Protein AF-A0A976HLB3-F1 (afdb_monomer_lite)

Secondary structure (DSSP, 8-state):
-EEEEEEEE-SSSEEEEEEE-------SPPPEEETTEEE----

Foldseek 3Di:
DWDFDDWDDDDVDIDTDTDDPDDDDDDDWDWDDDPRDIDGDDD

Sequence (43 aa):
DCRRHAVHEGGDHLIIVGYVLRLTLEEGEPLVFAKGRFGRFNG

pLDDT: mean 96.04, std 5.26, range [66.31, 98.75]

Structure (mmCIF, N/CA/C/O backbone):
data_AF-A0A976HLB3-F1
#
_entry.id   AF-A0A976HLB3-F1
#
loop_
_atom_site.group_PDB
_atom_site.id
_atom_site.type_symbol
_atom_site.label_atom_id
_atom_site.label_alt_id
_atom_site.label_comp_id
_atom_site.label_asym_id
_atom_site.label_entity_id
_atom_site.label_seq_id
_atom_site.pdbx_PDB_ins_code
_atom_site.Cartn_x
_atom_site.Cartn_y
_atom_site.Cartn_z
_atom_site.occupancy
_atom_site.B_iso_or_equiv
_atom_site.auth_seq_id
_atom_site.auth_comp_id
_atom_site.auth_asym_id
_atom_site.auth_atom_id
_atom_site.pdbx_PDB_model_num
ATOM 1 N N . ASP A 1 1 ? -9.999 -1.297 -6.390 1.00 97.12 1 ASP A N 1
ATOM 2 C CA . ASP A 1 1 ? -9.455 -1.914 -7.622 1.00 97.12 1 ASP A CA 1
ATOM 3 C C . ASP A 1 1 ? -8.297 -1.113 -8.187 1.00 97.12 1 ASP A C 1
ATOM 5 O O . ASP A 1 1 ? -8.395 0.110 -8.273 1.00 97.12 1 ASP A O 1
ATOM 9 N N . CYS A 1 2 ? -7.233 -1.797 -8.619 1.00 98.44 2 CYS A N 1
ATOM 10 C CA . CYS A 1 2 ? -6.053 -1.189 -9.241 1.00 98.44 2 CYS A CA 1
ATOM 11 C C . CYS A 1 2 ? -5.593 -2.005 -10.459 1.00 98.44 2 CYS A C 1
ATOM 13 O O . CYS A 1 2 ? -5.655 -3.235 -10.442 1.00 98.44 2 CYS A O 1
ATOM 15 N N . ARG A 1 3 ? -5.062 -1.332 -11.487 1.00 98.56 3 ARG A N 1
ATOM 16 C CA . ARG 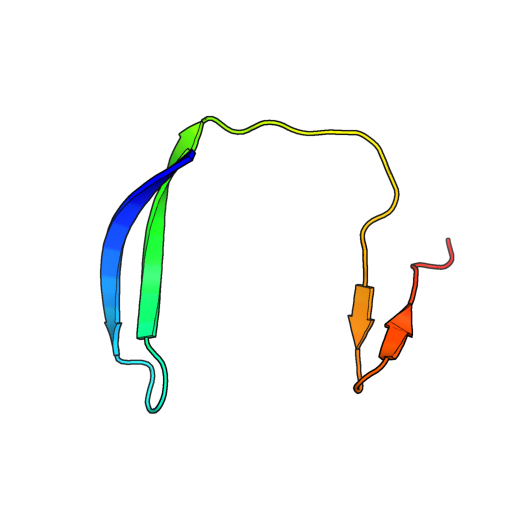A 1 3 ? -4.314 -1.963 -12.590 1.00 98.56 3 ARG A CA 1
ATOM 17 C C . ARG A 1 3 ? -2.816 -1.806 -12.350 1.00 98.56 3 ARG A C 1
ATOM 19 O O . ARG A 1 3 ? -2.365 -0.709 -12.032 1.00 98.56 3 ARG A O 1
ATOM 26 N N . ARG A 1 4 ? -2.027 -2.864 -12.562 1.00 98.31 4 ARG A N 1
ATOM 27 C CA . ARG A 1 4 ? -0.558 -2.787 -12.497 1.00 98.31 4 ARG A CA 1
ATOM 28 C C . ARG A 1 4 ? -0.031 -1.805 -13.550 1.00 98.31 4 ARG A C 1
ATOM 30 O O . ARG A 1 4 ? -0.300 -1.978 -14.737 1.00 98.31 4 ARG A O 1
ATOM 37 N N . HIS A 1 5 ? 0.696 -0.789 -13.100 1.00 98.62 5 HIS A N 1
ATOM 38 C CA . HIS A 1 5 ? 1.284 0.259 -13.931 1.00 98.62 5 HIS A CA 1
ATOM 39 C C . HIS A 1 5 ? 2.767 -0.009 -14.210 1.00 98.62 5 HIS A C 1
ATOM 41 O O . HIS A 1 5 ? 3.177 0.028 -15.366 1.00 98.62 5 HIS A O 1
ATOM 47 N N . ALA A 1 6 ? 3.544 -0.335 -13.176 1.00 98.56 6 ALA A N 1
ATOM 48 C CA . ALA A 1 6 ? 4.967 -0.640 -13.293 1.00 98.56 6 ALA A CA 1
ATOM 49 C C . ALA A 1 6 ? 5.422 -1.608 -12.192 1.00 98.56 6 ALA A C 1
ATOM 51 O O . ALA A 1 6 ? 4.727 -1.804 -11.191 1.00 98.56 6 ALA A O 1
ATOM 52 N N . VAL A 1 7 ? 6.586 -2.221 -12.402 1.00 98.56 7 VAL A N 1
ATOM 53 C CA . VAL A 1 7 ? 7.302 -3.028 -11.408 1.00 98.56 7 VAL A CA 1
ATOM 54 C C . VAL A 1 7 ? 8.757 -2.578 -11.418 1.00 98.56 7 VAL A C 1
ATOM 56 O O . VAL A 1 7 ? 9.345 -2.455 -12.493 1.00 98.56 7 VAL A O 1
ATOM 59 N N . HIS A 1 8 ? 9.313 -2.325 -10.238 1.00 98.50 8 HIS A N 1
ATOM 60 C CA . HIS A 1 8 ? 10.708 -1.940 -10.052 1.00 98.50 8 HIS A CA 1
ATOM 61 C C . HIS A 1 8 ? 11.386 -2.896 -9.069 1.00 98.50 8 HIS A C 1
ATOM 63 O O . HIS A 1 8 ? 10.760 -3.339 -8.105 1.00 98.50 8 HIS A O 1
AT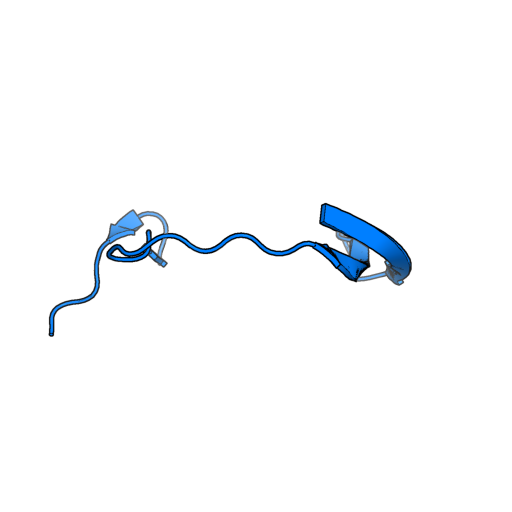OM 69 N N . GLU A 1 9 ? 12.664 -3.183 -9.298 1.00 98.25 9 GLU A N 1
ATOM 70 C CA . GLU A 1 9 ? 13.493 -3.943 -8.361 1.00 98.25 9 GLU A CA 1
ATOM 71 C C . GLU A 1 9 ? 13.704 -3.147 -7.063 1.00 98.25 9 GLU A C 1
ATOM 73 O O . GLU A 1 9 ? 13.963 -1.942 -7.097 1.00 98.25 9 GLU A O 1
ATOM 78 N N . GLY A 1 10 ? 13.597 -3.823 -5.919 1.00 97.25 10 GLY A N 1
ATOM 79 C CA . GLY A 1 10 ? 13.756 -3.262 -4.573 1.00 97.25 10 GLY A CA 1
ATOM 80 C C . GLY A 1 10 ? 14.706 -4.085 -3.701 1.00 97.25 10 GLY A C 1
ATOM 81 O O . GLY A 1 10 ? 14.532 -4.134 -2.488 1.00 97.25 10 GLY A O 1
ATOM 82 N N . GLY A 1 11 ? 15.682 -4.762 -4.314 1.00 97.25 11 GLY A N 1
ATOM 83 C CA . GLY A 1 11 ? 16.574 -5.699 -3.633 1.00 97.25 11 GLY A CA 1
ATOM 84 C C . GLY A 1 11 ? 15.966 -7.097 -3.584 1.00 97.25 11 GLY A C 1
ATOM 85 O O . GLY A 1 11 ? 15.789 -7.729 -4.618 1.00 97.25 11 GLY A O 1
ATOM 86 N N . ASP A 1 12 ? 15.644 -7.579 -2.390 1.00 98.31 12 ASP A N 1
ATOM 87 C CA . ASP A 1 12 ? 14.976 -8.870 -2.175 1.00 98.31 12 ASP A CA 1
ATOM 88 C C . ASP A 1 12 ? 13.447 -8.811 -2.379 1.00 98.31 12 ASP A C 1
ATOM 90 O O . ASP A 1 12 ? 12.761 -9.826 -2.256 1.00 98.31 12 ASP A O 1
ATOM 94 N N . HIS A 1 13 ? 12.912 -7.633 -2.715 1.00 98.38 13 HIS A N 1
ATOM 95 C CA . HIS A 1 13 ? 11.496 -7.391 -2.978 1.00 98.38 13 HIS A CA 1
ATOM 96 C C . HIS A 1 13 ? 11.278 -6.634 -4.293 1.00 98.38 13 HIS A C 1
ATOM 98 O O . HIS A 1 13 ? 12.188 -6.031 -4.858 1.00 98.38 13 HIS A O 1
ATOM 104 N N . LEU A 1 14 ? 10.022 -6.616 -4.744 1.00 98.38 14 LEU A N 1
ATOM 105 C CA . LEU A 1 14 ? 9.562 -5.809 -5.872 1.00 98.38 14 LEU A CA 1
ATOM 106 C C . LEU A 1 14 ? 8.701 -4.647 -5.381 1.00 98.38 14 LEU A C 1
ATOM 108 O O . LEU A 1 14 ? 7.782 -4.834 -4.580 1.00 98.38 14 LEU A O 1
ATOM 112 N N . ILE A 1 15 ? 8.933 -3.459 -5.931 1.00 98.38 15 ILE A N 1
ATOM 113 C CA . ILE A 1 15 ? 8.028 -2.319 -5.783 1.00 98.38 15 ILE A CA 1
ATOM 114 C C . ILE A 1 15 ? 7.008 -2.387 -6.919 1.00 98.38 15 ILE A C 1
ATOM 116 O O . ILE A 1 15 ? 7.352 -2.243 -8.093 1.00 98.38 15 ILE A O 1
ATOM 120 N N . ILE A 1 16 ? 5.738 -2.595 -6.573 1.00 98.44 16 ILE A N 1
ATOM 121 C CA . ILE A 1 16 ? 4.638 -2.672 -7.538 1.00 98.44 16 ILE A CA 1
ATOM 122 C C . ILE A 1 16 ? 3.870 -1.352 -7.519 1.00 98.44 16 ILE A C 1
ATOM 124 O O . ILE A 1 16 ? 3.261 -0.992 -6.513 1.00 98.44 16 ILE A O 1
ATOM 128 N N . VAL A 1 17 ? 3.850 -0.649 -8.650 1.00 98.50 17 VAL A N 1
ATOM 129 C CA . VAL A 1 17 ? 3.089 0.595 -8.810 1.00 98.50 17 VAL A CA 1
ATOM 130 C C . VAL A 1 17 ? 1.744 0.276 -9.456 1.00 98.50 17 VAL A C 1
ATOM 132 O O . VAL A 1 17 ? 1.692 -0.332 -10.530 1.00 98.50 17 VAL A O 1
ATOM 135 N N . GLY A 1 18 ? 0.648 0.682 -8.814 1.00 98.56 18 GLY A N 1
ATOM 136 C CA . GLY A 1 18 ? -0.720 0.485 -9.298 1.00 98.56 18 GLY A CA 1
ATOM 137 C C . GLY A 1 18 ? -1.412 1.799 -9.665 1.00 98.56 18 GLY A C 1
ATOM 138 O O . GLY A 1 18 ? -1.319 2.776 -8.932 1.00 98.56 18 GLY A O 1
ATOM 139 N N . TYR A 1 19 ? -2.145 1.806 -10.778 1.00 98.44 19 TYR A N 1
ATOM 140 C CA . TYR A 1 19 ? -3.082 2.871 -11.138 1.00 98.44 19 TYR A CA 1
ATOM 141 C C . TYR A 1 19 ? -4.469 2.533 -10.578 1.00 98.44 19 TYR A C 1
ATOM 143 O O . TYR A 1 19 ? -5.044 1.498 -10.934 1.00 98.44 19 TYR A O 1
ATOM 151 N N . VAL A 1 20 ? -4.988 3.377 -9.683 1.00 98.38 20 VAL A N 1
ATOM 152 C CA . VAL A 1 20 ? -6.272 3.155 -9.002 1.00 98.38 20 VAL A CA 1
ATOM 153 C C . VAL A 1 20 ? -7.423 3.319 -9.992 1.00 98.38 20 VAL A C 1
ATOM 155 O O . VAL A 1 20 ? -7.538 4.346 -10.654 1.00 98.38 20 VAL A O 1
ATOM 158 N N . LEU A 1 21 ? -8.281 2.304 -10.084 1.00 98.75 21 LEU A N 1
ATOM 159 C CA . LEU A 1 21 ? -9.485 2.323 -10.922 1.00 98.75 21 LEU A CA 1
ATOM 160 C C . LEU A 1 21 ? -10.741 2.625 -10.104 1.00 98.75 21 LEU A C 1
ATOM 162 O O . LEU A 1 21 ? -11.665 3.269 -10.592 1.00 98.75 21 LEU A O 1
ATOM 166 N N . ARG A 1 22 ? -10.783 2.134 -8.861 1.00 98.56 22 ARG A N 1
ATOM 167 C CA . ARG A 1 22 ? -11.925 2.283 -7.956 1.00 98.56 22 ARG A CA 1
ATOM 168 C C . ARG A 1 22 ? -11.463 2.244 -6.505 1.00 98.56 22 ARG A C 1
ATOM 170 O O . ARG A 1 22 ? -10.620 1.416 -6.158 1.00 98.56 22 ARG A O 1
ATOM 177 N N . LEU A 1 23 ? -12.070 3.081 -5.670 1.00 97.88 23 LEU A N 1
ATOM 178 C CA . LEU A 1 23 ? -11.865 3.136 -4.225 1.00 97.88 23 LEU A CA 1
ATOM 179 C C . LEU A 1 23 ? -13.208 2.957 -3.505 1.00 97.88 23 LEU A C 1
ATOM 181 O O . LEU A 1 23 ? -14.232 3.467 -3.960 1.00 97.88 23 LEU A O 1
ATOM 185 N N . THR A 1 24 ? -13.181 2.256 -2.376 1.00 97.62 24 THR A N 1
ATOM 186 C CA . THR A 1 24 ? -14.273 2.196 -1.400 1.00 97.62 24 THR A CA 1
ATOM 187 C C . THR A 1 24 ? -13.678 2.511 -0.035 1.00 97.62 24 THR A C 1
ATOM 189 O O . THR A 1 24 ? -12.552 2.102 0.245 1.00 97.62 24 THR A O 1
ATOM 192 N N . LEU A 1 25 ? -14.403 3.285 0.765 1.00 97.06 25 LEU A N 1
ATOM 193 C CA . LEU A 1 25 ? -13.994 3.738 2.090 1.00 97.06 25 LEU A CA 1
ATOM 194 C C . LEU A 1 25 ? -15.088 3.363 3.085 1.00 97.06 25 LEU A C 1
ATOM 196 O O . LEU A 1 25 ? -16.271 3.440 2.752 1.00 97.06 25 LEU A O 1
ATOM 200 N N . GLU A 1 26 ? -14.672 2.989 4.286 1.00 95.56 26 GLU A N 1
ATOM 201 C CA . GLU A 1 26 ? -15.544 2.725 5.426 1.00 95.56 26 GLU A CA 1
ATOM 202 C C . GLU A 1 26 ? -15.010 3.499 6.633 1.00 95.56 26 GLU A C 1
ATOM 204 O O . GLU A 1 26 ? -13.804 3.725 6.750 1.00 95.56 26 GLU A O 1
ATOM 209 N N . GLU A 1 27 ? -15.918 3.926 7.506 1.00 94.31 27 GLU A N 1
ATOM 210 C CA . GLU A 1 27 ? -15.574 4.584 8.767 1.00 94.31 27 GLU A CA 1
ATOM 211 C C . GLU A 1 27 ? -15.027 3.561 9.773 1.00 94.31 27 GLU A C 1
ATOM 213 O O .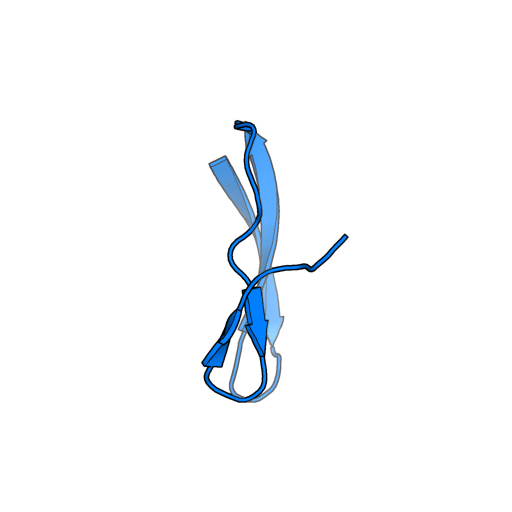 GLU A 1 27 ? -15.485 2.417 9.824 1.00 94.31 27 GLU A O 1
ATOM 218 N N . GLY A 1 28 ? -14.084 3.977 10.619 1.00 92.25 28 GLY A N 1
ATOM 219 C CA . GLY A 1 28 ? -13.551 3.141 11.694 1.00 92.25 28 GLY A CA 1
ATOM 220 C C . GLY A 1 28 ? -12.102 3.452 12.052 1.00 92.25 28 GLY A C 1
ATOM 221 O O . GLY A 1 28 ? -11.361 4.065 11.286 1.00 92.25 28 GLY A O 1
ATOM 222 N N . GLU A 1 29 ? -11.692 2.999 13.237 1.00 93.38 29 GLU A N 1
ATOM 223 C CA . GLU A 1 29 ? -10.299 3.095 13.672 1.00 93.38 29 GLU A CA 1
ATOM 224 C C . GLU A 1 29 ? -9.405 2.150 12.846 1.00 93.38 29 GLU A C 1
ATOM 226 O O . GLU A 1 29 ? -9.775 0.992 12.620 1.00 93.38 29 GLU A O 1
ATOM 231 N N . PRO A 1 30 ? -8.208 2.585 12.413 1.00 93.81 30 PRO A N 1
ATOM 232 C CA . PRO A 1 30 ? -7.315 1.752 11.618 1.00 93.81 30 PRO A CA 1
ATOM 233 C C . PRO A 1 30 ? -6.661 0.646 12.459 1.00 93.81 30 PRO A C 1
ATOM 235 O O . PRO A 1 30 ? -6.312 0.834 13.627 1.00 93.81 30 PRO A O 1
ATOM 238 N N . LEU A 1 31 ? -6.384 -0.497 11.829 1.00 94.38 31 LEU A N 1
ATOM 239 C CA . LEU A 1 31 ? -5.502 -1.514 12.401 1.00 94.38 31 LEU A CA 1
ATOM 240 C C . LEU A 1 31 ? -4.047 -1.025 12.360 1.00 94.38 31 LEU A C 1
ATOM 242 O O . LEU A 1 31 ? -3.519 -0.732 11.287 1.00 94.38 31 LEU A O 1
ATOM 246 N N . VAL A 1 32 ? -3.371 -0.994 13.511 1.00 96.44 32 VAL A N 1
ATOM 247 C CA . VAL A 1 32 ? -1.958 -0.593 13.608 1.00 96.44 32 VAL A CA 1
ATOM 248 C C . VAL A 1 32 ? -1.076 -1.802 13.923 1.00 96.44 32 VAL A C 1
ATOM 250 O O . VAL A 1 32 ? -1.397 -2.595 14.809 1.00 96.44 32 VAL A O 1
ATOM 253 N N . PHE A 1 33 ? 0.070 -1.912 13.243 1.00 96.62 33 PHE A N 1
ATOM 254 C CA . PHE A 1 33 ? 1.115 -2.896 13.541 1.00 96.62 33 PHE A CA 1
ATOM 255 C C . PHE A 1 33 ? 2.474 -2.214 13.719 1.00 96.62 33 PHE A C 1
ATOM 257 O O . PHE A 1 33 ? 2.970 -1.547 12.812 1.00 96.62 33 PHE A O 1
ATOM 264 N N . ALA A 1 34 ? 3.089 -2.391 14.888 1.00 96.44 34 ALA A N 1
ATOM 265 C CA . ALA A 1 34 ? 4.400 -1.828 15.197 1.00 96.44 34 ALA A CA 1
ATOM 266 C C . ALA A 1 34 ? 5.177 -2.746 16.147 1.00 96.44 34 ALA A C 1
ATOM 268 O O . ALA A 1 34 ? 4.617 -3.307 17.088 1.00 96.44 34 ALA A O 1
ATOM 269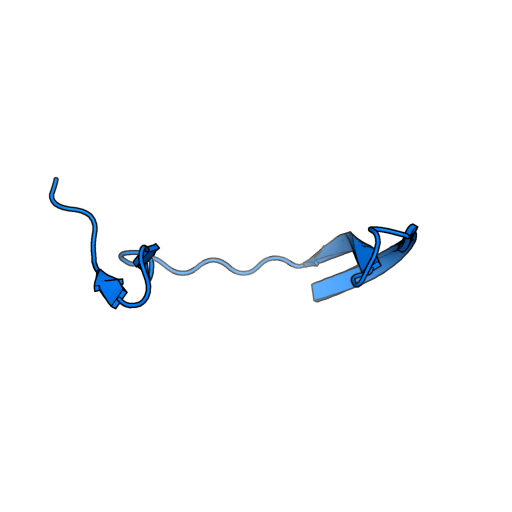 N N . LYS A 1 35 ? 6.490 -2.889 15.915 1.00 96.25 35 LYS A N 1
ATOM 270 C CA . LYS A 1 35 ? 7.401 -3.697 16.754 1.00 96.25 35 LYS A CA 1
ATOM 271 C C . LYS A 1 35 ? 6.886 -5.125 17.024 1.00 96.25 35 LYS A C 1
ATOM 273 O O . LYS A 1 35 ? 7.009 -5.636 18.135 1.00 96.25 35 LYS A O 1
ATOM 278 N N . GLY A 1 36 ? 6.286 -5.759 16.015 1.00 97.62 36 GLY A N 1
ATOM 279 C CA . GLY A 1 36 ? 5.780 -7.129 16.124 1.00 97.62 36 GLY A CA 1
ATOM 280 C C . GLY A 1 36 ? 4.451 -7.275 16.874 1.00 97.62 36 GLY A C 1
ATOM 281 O O . GLY A 1 36 ? 4.106 -8.389 17.257 1.00 97.62 36 GLY A O 1
ATOM 282 N N . ARG A 1 37 ? 3.721 -6.182 17.141 1.00 97.50 37 ARG A N 1
ATOM 283 C CA . ARG A 1 37 ? 2.470 -6.202 17.915 1.00 97.50 37 ARG A CA 1
ATOM 284 C C . ARG A 1 37 ? 1.375 -5.376 17.249 1.00 97.50 37 ARG A C 1
ATOM 286 O O . ARG A 1 37 ? 1.655 -4.351 16.628 1.00 97.50 37 ARG A O 1
ATOM 293 N N . PHE A 1 38 ? 0.131 -5.814 17.435 1.00 97.31 38 PHE A N 1
ATOM 294 C CA . PHE A 1 38 ? -1.054 -5.033 17.087 1.00 97.31 38 PHE A CA 1
ATOM 295 C C . PHE A 1 38 ? -1.324 -3.952 18.134 1.00 97.31 38 PHE A C 1
ATOM 297 O O . PHE A 1 38 ? -1.083 -4.156 19.327 1.00 97.31 38 PHE A O 1
ATOM 304 N N . GLY A 1 39 ? -1.833 -2.810 17.682 1.00 94.44 39 GLY A N 1
ATOM 305 C CA . GLY A 1 39 ? -2.173 -1.679 18.535 1.00 94.44 39 GLY A CA 1
ATOM 306 C C . GLY A 1 39 ? -3.297 -0.824 17.959 1.00 94.44 39 GLY A C 1
ATOM 307 O O . GLY A 1 39 ? -3.900 -1.161 16.941 1.00 94.44 39 GLY A O 1
ATOM 308 N N . ARG A 1 40 ? -3.548 0.294 18.639 1.00 95.00 40 ARG A N 1
ATOM 309 C CA . ARG A 1 40 ? -4.503 1.342 18.266 1.00 95.00 40 ARG A CA 1
ATOM 310 C C . ARG A 1 40 ? -3.900 2.711 1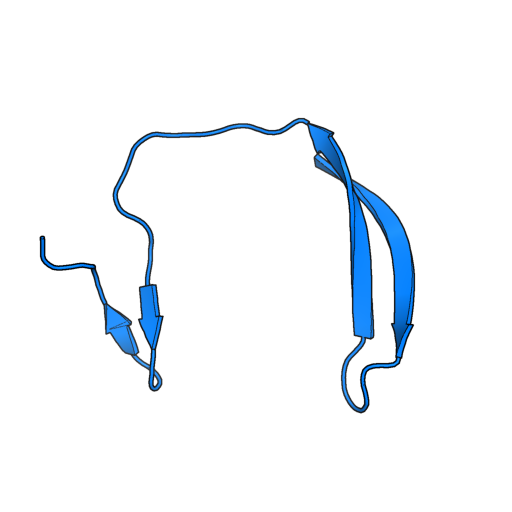8.564 1.00 95.00 40 ARG A C 1
ATOM 312 O O . ARG A 1 40 ? -2.994 2.804 19.397 1.00 95.00 40 ARG A O 1
ATOM 319 N N . PHE A 1 41 ? -4.409 3.755 17.923 1.00 92.00 41 PHE A N 1
ATOM 320 C CA . PHE A 1 41 ? -4.128 5.118 18.356 1.00 92.00 41 PHE A CA 1
ATOM 321 C C . PHE A 1 41 ? -4.878 5.404 19.664 1.00 92.00 41 PHE A C 1
ATOM 323 O O . PHE A 1 41 ? -5.991 4.922 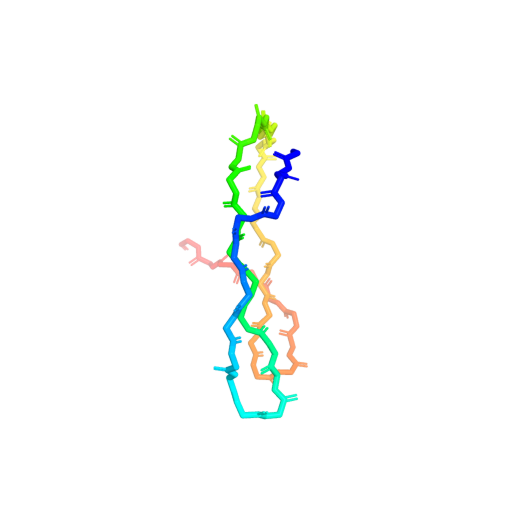19.869 1.00 92.00 41 PHE A O 1
ATOM 330 N N . ASN A 1 42 ? -4.248 6.155 20.564 1.00 85.00 42 ASN A N 1
ATOM 331 C CA . ASN A 1 42 ? -4.922 6.740 21.715 1.00 85.00 42 ASN A CA 1
ATOM 332 C C . ASN A 1 42 ? -5.005 8.239 21.416 1.00 85.00 42 ASN A C 1
ATOM 334 O O . ASN A 1 42 ? -3.955 8.868 21.266 1.00 85.00 42 ASN A O 1
ATOM 338 N N . GLY A 1 43 ? -6.225 8.746 21.224 1.00 66.31 43 GLY A N 1
ATOM 339 C CA . GLY A 1 43 ? -6.490 10.178 21.061 1.00 66.31 43 GLY A CA 1
ATOM 340 C C . GLY A 1 43 ? -6.203 10.978 22.322 1.00 66.31 43 GLY A C 1
ATOM 341 O O . GLY A 1 43 ? -6.175 10.367 23.417 1.00 66.31 43 GLY A O 1
#

Radius of gyration: 15.41 Å; chains: 1; bounding box: 32×19×36 Å